Protein AF-A0A976CGA5-F1 (afdb_monomer_lite)

Sequence (116 aa):
MQLVILVVASEILSMPLYDYLCPTNNQQLEVSHSMNLEVSTWGQLCELAKCEPGDTPADTPVRRMLSAPRLMKPTSDTDYKNQGFSKYVKRDEGVYENVTAKDGESRIVNREGKPI

pLDDT: mean 90.7, std 11.75, range [55.06, 98.56]

Radius of gyration: 25.31 Å; chains: 1; bounding box: 38×52×65 Å

Secondary structure (DSSP, 8-state):
-HHHHHHHHHHHHHPPEEEEEETTTTEEEEEE--TT----BHHHHHHHHT---TTS-TT-B-EEE-PPPP--PPPPHHHHHHTT---EEEEETTEEEETTPPTTS-SEE-TTS-B-

Structure (mmCIF, N/CA/C/O backbone):
data_AF-A0A976CGA5-F1
#
_entry.id   AF-A0A976CGA5-F1
#
loop_
_atom_site.group_PDB
_atom_site.id
_atom_site.type_symbol
_atom_site.label_atom_id
_atom_site.label_alt_id
_atom_site.label_comp_id
_atom_site.label_asym_id
_atom_site.label_entity_id
_atom_site.label_seq_id
_atom_site.pdbx_PDB_ins_code
_atom_site.Cartn_x
_atom_site.Cartn_y
_atom_site.Cartn_z
_atom_site.occupancy
_atom_site.B_iso_or_equiv
_atom_site.auth_seq_id
_atom_site.auth_comp_id
_atom_site.auth_asym_id
_atom_site.auth_atom_id
_atom_site.pdbx_PDB_model_num
ATOM 1 N N . MET A 1 1 ? -2.151 -36.097 2.719 1.00 59.56 1 MET A N 1
ATOM 2 C CA . MET A 1 1 ? -1.080 -35.237 3.272 1.00 59.56 1 MET A CA 1
ATOM 3 C C . MET A 1 1 ? -0.626 -34.174 2.269 1.00 59.56 1 MET A C 1
ATOM 5 O O . MET A 1 1 ? -0.772 -33.005 2.581 1.00 59.56 1 MET A O 1
ATOM 9 N N . GLN A 1 2 ? -0.209 -34.540 1.046 1.00 60.75 2 GLN A N 1
ATOM 10 C CA . GLN A 1 2 ? 0.187 -33.585 -0.012 1.00 60.75 2 GLN A CA 1
ATOM 11 C C . GLN A 1 2 ? -0.876 -32.512 -0.324 1.00 60.75 2 GLN A C 1
ATOM 13 O O . GLN A 1 2 ? -0.555 -31.334 -0.408 1.00 60.75 2 GLN A O 1
ATOM 18 N N . LEU A 1 3 ? -2.147 -32.915 -0.450 1.00 55.06 3 LEU A N 1
ATOM 19 C CA . LEU A 1 3 ? -3.252 -32.013 -0.802 1.00 55.06 3 LEU A CA 1
ATOM 20 C C . LEU A 1 3 ? -3.522 -30.951 0.281 1.00 55.06 3 LEU A C 1
ATOM 22 O O . LEU A 1 3 ? -3.787 -29.802 -0.038 1.00 55.06 3 LEU A O 1
ATOM 26 N N . VAL A 1 4 ? -3.394 -31.324 1.558 1.00 63.78 4 VAL A N 1
ATOM 27 C CA . VAL A 1 4 ? -3.595 -30.414 2.701 1.00 63.78 4 VAL A CA 1
ATOM 28 C C . VAL A 1 4 ? -2.471 -29.380 2.768 1.00 63.78 4 VAL A C 1
ATOM 30 O O . VAL A 1 4 ? -2.733 -28.201 2.961 1.00 63.78 4 VAL A O 1
ATOM 33 N N . ILE A 1 5 ? -1.225 -29.801 2.529 1.00 63.94 5 ILE A N 1
ATOM 34 C CA . ILE A 1 5 ? -0.062 -28.901 2.505 1.00 63.94 5 ILE A CA 1
ATOM 35 C C . ILE A 1 5 ? -0.183 -27.876 1.364 1.00 63.94 5 ILE A C 1
ATOM 37 O O . ILE A 1 5 ? 0.125 -26.704 1.558 1.00 63.94 5 ILE A O 1
ATOM 41 N N . LEU A 1 6 ? -0.669 -28.296 0.191 1.00 60.22 6 LEU A N 1
ATOM 42 C CA . LEU A 1 6 ? -0.836 -27.420 -0.974 1.00 60.22 6 LEU A CA 1
ATOM 43 C C . LEU A 1 6 ? -1.945 -26.372 -0.777 1.00 60.22 6 LEU A C 1
ATOM 45 O O . LEU A 1 6 ? -1.759 -25.219 -1.157 1.00 60.22 6 LEU A O 1
ATOM 49 N N . VAL A 1 7 ? -3.064 -26.750 -0.148 1.00 59.88 7 VAL A N 1
ATOM 50 C CA . VAL A 1 7 ? -4.159 -25.821 0.190 1.00 59.88 7 VAL A CA 1
ATOM 51 C C . VAL A 1 7 ? -3.688 -24.777 1.205 1.00 59.88 7 VAL A C 1
ATOM 53 O O . VAL A 1 7 ? -3.843 -23.586 0.959 1.00 59.88 7 VAL A O 1
ATOM 56 N N . VAL A 1 8 ? -3.006 -25.201 2.274 1.00 61.06 8 VAL A N 1
ATOM 57 C CA . VAL A 1 8 ? -2.462 -24.284 3.291 1.00 61.06 8 VAL A CA 1
ATOM 58 C C . VAL A 1 8 ? -1.424 -23.327 2.686 1.00 61.06 8 VAL A C 1
ATOM 60 O O . VAL A 1 8 ? -1.449 -22.134 2.970 1.00 61.06 8 VAL A O 1
ATOM 63 N N . ALA A 1 9 ? -0.545 -23.802 1.798 1.00 60.66 9 ALA A N 1
ATOM 64 C CA . ALA A 1 9 ? 0.430 -22.945 1.118 1.00 60.66 9 ALA A CA 1
ATOM 65 C C . ALA A 1 9 ? -0.228 -21.920 0.172 1.00 60.66 9 ALA A C 1
ATOM 67 O O . ALA A 1 9 ? 0.220 -20.778 0.104 1.00 60.66 9 ALA A O 1
ATOM 68 N N . SER A 1 10 ? -1.296 -22.305 -0.535 1.00 56.72 10 SER A N 1
ATOM 69 C CA . SER A 1 10 ? -2.052 -21.398 -1.410 1.00 56.72 10 SER A CA 1
ATOM 70 C C . SER A 1 10 ? -2.820 -20.334 -0.625 1.00 56.72 10 SER A C 1
ATOM 72 O O . SER A 1 10 ? -2.908 -19.193 -1.082 1.00 56.72 10 SER A O 1
ATOM 74 N N . GLU A 1 11 ? -3.363 -20.688 0.542 1.00 58.56 11 GLU A N 1
ATOM 75 C CA . GLU A 1 11 ? -4.004 -19.736 1.452 1.00 58.56 11 GLU A CA 1
ATOM 76 C C . GLU A 1 11 ? -2.974 -18.751 2.021 1.00 58.56 11 GLU A C 1
ATOM 78 O O . GLU A 1 11 ? -3.202 -17.549 1.958 1.00 58.56 11 GLU A O 1
ATOM 83 N N . ILE A 1 12 ? -1.794 -19.222 2.444 1.00 59.12 12 ILE A N 1
ATOM 84 C CA . ILE A 1 12 ? -0.702 -18.362 2.939 1.00 59.12 12 ILE A CA 1
ATOM 85 C C . ILE A 1 12 ? -0.186 -17.405 1.852 1.00 59.12 12 ILE A C 1
ATOM 87 O O . ILE A 1 12 ? 0.036 -16.229 2.125 1.00 59.12 12 ILE A O 1
ATOM 91 N N . LEU A 1 13 ? -0.014 -17.876 0.612 1.00 58.62 13 LEU A N 1
ATOM 92 C CA . LEU A 1 13 ? 0.477 -17.051 -0.503 1.00 58.62 13 LEU A CA 1
ATOM 93 C C . LEU A 1 13 ? -0.561 -16.039 -1.023 1.00 58.62 13 LEU A C 1
ATOM 95 O O . LEU A 1 13 ? -0.198 -15.142 -1.782 1.00 58.62 13 LEU A O 1
ATOM 99 N N . SER A 1 14 ? -1.828 -16.164 -0.612 1.00 73.38 14 SER A N 1
ATOM 100 C CA . SER A 1 14 ? -2.933 -15.300 -1.051 1.00 73.38 14 SER A CA 1
ATOM 101 C C . SER A 1 14 ? -3.566 -14.484 0.083 1.00 73.38 14 SER A C 1
ATOM 103 O O . SER A 1 14 ? -4.559 -13.798 -0.162 1.00 73.38 14 SER A O 1
ATOM 105 N N . MET A 1 15 ? -3.045 -14.546 1.316 1.00 87.50 15 MET A N 1
ATOM 106 C CA . MET A 1 15 ? -3.593 -13.768 2.429 1.00 87.50 15 MET A CA 1
ATOM 107 C C . MET A 1 15 ? -3.240 -12.280 2.270 1.00 87.50 15 MET A C 1
ATOM 109 O O . MET A 1 15 ? -2.060 -11.922 2.302 1.00 87.50 15 MET A O 1
ATOM 113 N N . PRO A 1 16 ? -4.240 -11.395 2.114 1.00 91.38 16 PRO A N 1
ATOM 114 C CA . PRO A 1 16 ? -3.995 -9.966 1.990 1.00 91.38 16 PRO A CA 1
ATOM 115 C C . PRO A 1 16 ? -3.398 -9.391 3.278 1.00 91.38 16 PRO A C 1
ATOM 117 O O . PRO A 1 16 ? -3.654 -9.877 4.382 1.00 91.38 16 PRO A O 1
ATOM 120 N N . LEU A 1 17 ? -2.618 -8.327 3.112 1.00 93.06 17 LEU A N 1
ATOM 121 C CA . LEU A 1 17 ? -2.145 -7.487 4.204 1.00 93.06 17 LEU A CA 1
ATOM 122 C C . LEU A 1 17 ? -3.151 -6.364 4.442 1.00 93.06 17 LEU A C 1
ATOM 124 O O . LEU A 1 17 ? -3.664 -5.758 3.496 1.00 93.06 17 LEU A O 1
ATOM 128 N N . TYR A 1 18 ? -3.425 -6.095 5.710 1.00 94.75 18 TYR A N 1
ATOM 129 C CA . TYR A 1 18 ? -4.283 -5.011 6.145 1.00 94.75 18 TYR A CA 1
ATOM 130 C C . TYR A 1 18 ? -3.585 -4.187 7.211 1.00 94.75 18 TYR A C 1
ATOM 132 O O . TYR A 1 18 ? -3.094 -4.714 8.207 1.00 94.75 18 TYR A O 1
ATOM 140 N N . ASP A 1 19 ? -3.640 -2.878 7.024 1.00 96.69 19 ASP A N 1
ATOM 141 C CA . ASP A 1 19 ? -3.270 -1.906 8.035 1.00 96.69 19 ASP A CA 1
ATOM 142 C C . ASP A 1 19 ? -4.440 -1.636 8.979 1.00 96.69 19 ASP A C 1
ATOM 144 O O . ASP A 1 19 ? -5.581 -1.442 8.549 1.00 96.69 19 ASP A O 1
ATOM 148 N N . TYR A 1 20 ? -4.148 -1.543 10.269 1.00 97.94 20 TYR A N 1
ATOM 149 C CA . TYR A 1 20 ? -5.094 -1.141 11.301 1.00 97.94 20 TYR A CA 1
ATOM 150 C C . TYR A 1 20 ? -4.512 -0.041 12.174 1.00 97.94 20 TYR A C 1
ATOM 152 O O . TYR A 1 20 ? -3.340 -0.091 12.521 1.00 97.94 20 TYR A O 1
ATOM 160 N N . LEU A 1 21 ? -5.347 0.920 12.575 1.00 98.06 21 LEU A N 1
ATOM 161 C CA . LEU A 1 21 ? -5.000 1.966 13.538 1.00 98.06 21 LEU A CA 1
ATOM 162 C C . LEU A 1 21 ? -5.799 1.780 14.828 1.00 98.06 21 LEU A C 1
ATOM 164 O O . LEU A 1 21 ? -7.026 1.662 14.782 1.00 98.06 21 LEU A O 1
ATOM 168 N N . CYS A 1 22 ? -5.120 1.870 15.967 1.00 98.06 22 CYS A N 1
ATOM 169 C CA . CYS A 1 22 ? -5.746 2.100 17.263 1.00 98.06 22 CYS A CA 1
ATOM 170 C C . CYS A 1 22 ? -5.778 3.614 17.558 1.00 98.06 22 CYS A C 1
ATOM 172 O O . CYS A 1 22 ? -4.723 4.223 17.739 1.00 98.06 22 CYS A O 1
ATOM 174 N N . PRO A 1 23 ? -6.956 4.269 17.601 1.00 96.94 23 PRO A N 1
ATOM 175 C CA . PRO A 1 23 ? -7.041 5.713 17.843 1.00 96.94 23 PRO A CA 1
ATOM 176 C C . PRO A 1 23 ? -6.571 6.139 19.240 1.00 96.94 23 PRO A C 1
ATOM 178 O O . PRO A 1 23 ? -6.158 7.280 19.413 1.00 96.94 23 PRO A O 1
ATOM 181 N N . THR A 1 24 ? -6.634 5.238 20.226 1.00 97.25 24 THR A N 1
ATOM 182 C CA . THR A 1 24 ? -6.289 5.532 21.626 1.00 97.25 24 THR A CA 1
ATOM 183 C C . THR A 1 24 ? -4.788 5.690 21.840 1.00 97.25 24 THR A C 1
ATOM 185 O O . THR A 1 24 ? -4.366 6.609 22.535 1.00 97.25 24 THR A O 1
ATOM 188 N N . ASN A 1 25 ? -3.978 4.812 21.245 1.00 96.75 25 ASN A N 1
ATOM 189 C CA . ASN A 1 25 ? -2.516 4.844 21.376 1.00 96.75 25 ASN A CA 1
ATOM 190 C C . ASN A 1 25 ? -1.813 5.393 20.119 1.00 96.75 25 ASN A C 1
ATOM 192 O O . ASN A 1 25 ? -0.596 5.558 20.112 1.00 96.75 25 ASN A O 1
ATOM 196 N N . ASN A 1 26 ? -2.583 5.687 19.064 1.00 97.06 26 ASN A N 1
ATOM 197 C CA . ASN A 1 26 ? -2.115 6.176 17.771 1.00 97.06 26 ASN A CA 1
ATOM 198 C C . ASN A 1 26 ? -1.091 5.250 17.078 1.00 97.06 26 ASN A C 1
ATOM 200 O O . ASN A 1 26 ? -0.279 5.706 16.274 1.00 97.06 26 ASN A O 1
ATOM 204 N N . GLN A 1 27 ? -1.123 3.950 17.380 1.00 97.00 27 GLN A N 1
ATOM 205 C CA . GLN A 1 27 ? -0.273 2.943 16.751 1.00 97.00 27 GLN A CA 1
ATOM 206 C C . GLN A 1 27 ? -0.972 2.297 15.558 1.00 97.00 27 GLN A C 1
ATOM 208 O O . GLN A 1 27 ? -2.171 2.002 15.599 1.00 97.00 27 GLN A O 1
ATOM 213 N N . GLN A 1 28 ? -0.185 2.043 14.512 1.00 97.25 28 GLN A N 1
ATOM 214 C CA . GLN A 1 28 ? -0.601 1.313 13.323 1.00 97.25 28 GLN A CA 1
ATOM 215 C C . GLN A 1 28 ? 0.126 -0.030 13.252 1.00 97.25 28 GLN A C 1
ATOM 217 O O . GLN A 1 28 ? 1.342 -0.072 13.439 1.00 97.25 28 GLN A O 1
ATOM 222 N N . LEU A 1 29 ? -0.613 -1.105 12.975 1.00 97.38 29 LEU A N 1
ATOM 223 C CA . LEU A 1 29 ? -0.070 -2.449 12.776 1.00 97.38 29 LEU A CA 1
ATOM 224 C C . LEU A 1 29 ? -0.544 -3.005 11.430 1.00 97.38 29 LEU A C 1
ATOM 226 O O . LEU A 1 29 ? -1.724 -2.888 11.093 1.00 97.38 29 LEU A O 1
ATOM 230 N N . GLU A 1 30 ? 0.377 -3.621 10.693 1.00 96.69 30 GLU A N 1
ATOM 231 C CA . GLU A 1 30 ? 0.086 -4.385 9.480 1.00 96.69 30 GLU A CA 1
ATOM 232 C C . GLU A 1 30 ? -0.054 -5.865 9.852 1.00 96.69 30 GLU A C 1
ATOM 234 O O . GLU A 1 30 ? 0.816 -6.440 10.510 1.00 96.69 30 GLU A O 1
ATOM 239 N N . VAL A 1 31 ? -1.160 -6.487 9.450 1.00 96.00 31 VAL A N 1
ATOM 240 C CA . VAL A 1 31 ? -1.451 -7.899 9.722 1.00 96.00 31 VAL A CA 1
ATOM 241 C C . VAL A 1 31 ? -1.920 -8.608 8.461 1.00 96.00 31 VAL A C 1
ATOM 243 O O . VAL A 1 31 ? -2.605 -8.032 7.619 1.00 96.00 31 VAL A O 1
ATOM 246 N N . SER A 1 32 ? -1.574 -9.888 8.338 1.00 93.56 32 SER A N 1
ATOM 247 C CA . SER A 1 32 ? -2.057 -10.751 7.261 1.00 93.56 32 SER A CA 1
ATOM 248 C C . SER A 1 32 ? -3.203 -11.613 7.777 1.00 93.56 32 SER A C 1
ATOM 250 O O . SER A 1 32 ? -3.015 -12.396 8.709 1.00 93.56 32 SER A O 1
ATOM 252 N N . HIS A 1 33 ? -4.398 -11.475 7.199 1.00 93.06 33 HIS A N 1
ATOM 253 C CA . HIS A 1 33 ? -5.550 -12.308 7.552 1.00 93.06 33 HIS A CA 1
ATOM 254 C C . HIS A 1 33 ? -6.565 -12.428 6.405 1.00 93.06 33 HIS A C 1
ATOM 256 O O . HIS A 1 33 ? -6.558 -11.647 5.457 1.00 93.06 33 HIS A O 1
ATOM 262 N N . SER A 1 34 ? -7.471 -13.410 6.485 1.00 90.81 34 SER A N 1
ATOM 263 C CA . SER A 1 34 ? -8.576 -13.548 5.522 1.00 90.81 34 SER A CA 1
ATOM 264 C C . SER A 1 34 ? -9.492 -12.321 5.546 1.00 90.81 34 SER A C 1
ATOM 266 O O . SER A 1 34 ? -9.790 -11.797 6.618 1.00 90.81 34 SER A O 1
ATOM 268 N N . MET A 1 35 ? -10.004 -11.896 4.387 1.00 89.06 35 MET A N 1
ATOM 269 C CA . MET A 1 35 ? -10.933 -10.759 4.288 1.00 89.06 35 MET A CA 1
ATOM 270 C C . MET A 1 35 ? -12.209 -10.947 5.130 1.00 89.06 35 MET A C 1
ATOM 272 O O . MET A 1 35 ? -12.774 -9.958 5.594 1.00 89.06 35 MET A O 1
ATOM 276 N N . ASN A 1 36 ? -12.624 -12.199 5.358 1.00 90.38 36 ASN A N 1
ATOM 277 C CA . ASN A 1 36 ? -13.797 -12.553 6.166 1.00 90.38 36 ASN A CA 1
ATOM 278 C C . ASN A 1 36 ? -13.556 -12.432 7.678 1.00 90.38 36 ASN A C 1
ATOM 280 O O . ASN A 1 36 ? -14.504 -12.546 8.450 1.00 90.38 36 ASN A O 1
ATOM 284 N N . LEU A 1 37 ? -12.305 -12.250 8.114 1.00 93.56 37 LEU A N 1
ATOM 285 C CA . LEU A 1 37 ? -12.000 -12.015 9.518 1.00 93.56 37 LEU A CA 1
ATOM 286 C C . LEU A 1 37 ? -12.261 -10.544 9.858 1.00 93.56 37 LEU A C 1
ATOM 288 O O . LEU A 1 37 ? -11.677 -9.627 9.267 1.00 93.56 37 LEU A O 1
ATOM 292 N N . GLU A 1 38 ? -13.127 -10.335 10.841 1.00 94.25 38 GLU A N 1
ATOM 293 C CA . GLU A 1 38 ? -13.379 -9.031 11.438 1.00 94.25 38 GLU A CA 1
ATOM 294 C C . GLU A 1 38 ? -12.453 -8.827 12.639 1.00 94.25 38 GLU A C 1
ATOM 296 O O . GLU A 1 38 ? -12.424 -9.629 13.568 1.00 94.25 38 GLU A O 1
ATOM 301 N N . VAL A 1 39 ? -11.690 -7.736 12.603 1.00 97.50 39 VAL A N 1
ATOM 302 C CA . VAL A 1 39 ? -10.809 -7.302 13.694 1.00 97.50 39 VAL A CA 1
ATOM 303 C C . VAL A 1 39 ? -11.328 -5.948 14.145 1.00 97.50 39 VAL A C 1
ATOM 305 O O . VAL A 1 39 ? -11.318 -4.995 13.362 1.00 97.50 39 VAL A O 1
ATOM 308 N N . SER A 1 40 ? -11.823 -5.875 15.375 1.00 97.94 40 SER A N 1
ATOM 309 C CA . SER A 1 40 ? -12.467 -4.680 15.929 1.00 97.94 40 SER A CA 1
ATOM 310 C C . SER A 1 40 ? -11.796 -4.171 17.198 1.00 97.94 40 SER A C 1
ATOM 312 O O . SER A 1 40 ? -12.035 -3.023 17.568 1.00 97.94 40 SER A O 1
ATOM 314 N N . THR A 1 41 ? -10.950 -4.978 17.851 1.00 98.44 41 THR A N 1
ATOM 315 C CA . THR A 1 41 ? -10.272 -4.592 19.096 1.00 98.44 41 THR A CA 1
ATOM 316 C C . THR A 1 41 ? -8.746 -4.690 19.025 1.00 98.44 41 THR A C 1
ATOM 318 O O . THR A 1 41 ? -8.181 -5.411 18.200 1.00 98.44 41 THR A O 1
ATOM 321 N N . TRP A 1 42 ? -8.068 -3.963 19.917 1.00 98.50 42 TRP A N 1
ATOM 322 C CA . TRP A 1 42 ? -6.609 -3.946 20.031 1.00 98.50 42 TRP A CA 1
ATOM 323 C C . TRP A 1 42 ? -6.040 -5.323 20.369 1.00 98.50 42 TRP A C 1
ATOM 325 O O . TRP A 1 42 ? -5.074 -5.745 19.746 1.00 98.50 42 TRP A O 1
ATOM 335 N N . GLY A 1 43 ? -6.678 -6.067 21.277 1.00 98.12 43 GLY A N 1
ATOM 336 C CA . GLY A 1 43 ? -6.242 -7.416 21.642 1.00 98.12 43 GLY A CA 1
ATOM 337 C C . GLY A 1 43 ? -6.257 -8.387 20.458 1.00 98.12 43 GLY A C 1
ATOM 338 O O . GLY A 1 43 ? -5.274 -9.088 20.238 1.00 98.12 43 GLY A O 1
ATOM 339 N N . GLN A 1 44 ? -7.324 -8.365 19.649 1.00 98.25 44 GLN A N 1
ATOM 340 C CA . GLN A 1 44 ? -7.415 -9.174 18.424 1.00 98.25 44 GLN A CA 1
ATOM 341 C C . GLN A 1 44 ? -6.314 -8.803 17.423 1.00 98.25 44 GLN A C 1
ATOM 343 O O . GLN A 1 44 ? -5.710 -9.670 16.793 1.00 98.25 44 GLN A O 1
ATOM 348 N N . LEU A 1 45 ? -6.041 -7.503 17.276 1.00 98.12 45 LEU A N 1
ATOM 349 C CA . LEU A 1 45 ? -4.999 -7.015 16.381 1.00 98.12 45 LEU A CA 1
ATOM 350 C C . LEU A 1 45 ? -3.599 -7.432 16.856 1.00 98.12 45 LEU A C 1
ATOM 352 O O . LEU A 1 45 ? -2.796 -7.888 16.047 1.00 98.12 45 LEU A O 1
ATOM 356 N N . CYS A 1 46 ? -3.320 -7.319 18.155 1.00 98.00 46 CYS A N 1
ATOM 357 C CA . CYS A 1 46 ? -2.066 -7.748 18.772 1.00 98.00 46 CYS A CA 1
ATOM 358 C C . CYS A 1 46 ? -1.835 -9.256 18.643 1.00 98.00 46 CYS A C 1
ATOM 360 O O . CYS A 1 46 ? -0.716 -9.675 18.352 1.00 98.00 46 CYS A O 1
ATOM 362 N N . GLU A 1 47 ? -2.884 -10.069 18.789 1.00 97.69 47 GLU A N 1
ATOM 363 C CA . GLU A 1 47 ? -2.814 -11.518 18.579 1.00 97.69 47 GLU A CA 1
ATOM 364 C C . GLU A 1 47 ? -2.393 -11.854 17.140 1.00 97.69 47 GLU A C 1
ATOM 366 O O . GLU A 1 47 ? -1.459 -12.630 16.926 1.00 97.69 47 GLU A O 1
ATOM 371 N N . LEU A 1 48 ? -3.013 -11.205 16.147 1.00 96.50 48 LEU A N 1
ATOM 372 C CA . LEU A 1 48 ? -2.647 -11.366 14.736 1.00 96.50 48 LEU A CA 1
ATOM 373 C C . LEU A 1 48 ? -1.229 -10.864 14.437 1.00 96.50 48 LEU A C 1
ATOM 375 O O . LEU A 1 48 ? -0.489 -11.508 13.691 1.00 96.50 48 LEU A O 1
ATOM 379 N N . ALA A 1 49 ? -0.841 -9.737 15.034 1.00 96.31 49 ALA A N 1
ATOM 380 C CA . ALA A 1 49 ? 0.490 -9.150 14.902 1.00 96.31 49 ALA A CA 1
ATOM 381 C C . ALA A 1 49 ? 1.568 -9.896 15.709 1.00 96.31 49 ALA A C 1
ATOM 383 O O . ALA A 1 49 ? 2.755 -9.619 15.540 1.00 96.31 49 ALA A O 1
ATOM 384 N N . LYS A 1 50 ? 1.172 -10.846 16.570 1.00 96.19 50 LYS A N 1
ATOM 385 C CA . LYS A 1 50 ? 2.043 -11.569 17.508 1.00 96.19 50 LYS A CA 1
ATOM 386 C C . LYS A 1 50 ? 2.865 -10.620 18.384 1.00 96.19 50 LYS A C 1
ATOM 388 O O . LYS A 1 50 ? 4.071 -10.803 18.553 1.00 96.19 50 LYS A O 1
ATOM 393 N N . CYS A 1 51 ? 2.208 -9.598 18.925 1.00 94.44 51 CYS A N 1
ATOM 394 C CA . CYS A 1 51 ? 2.814 -8.631 19.832 1.00 94.44 51 CYS A CA 1
ATOM 395 C C . CYS A 1 51 ? 2.023 -8.512 21.139 1.00 94.44 51 CYS A C 1
ATOM 397 O O . CYS A 1 51 ? 0.841 -8.844 21.202 1.00 94.44 51 CYS A O 1
ATOM 399 N N . GLU A 1 52 ? 2.671 -7.998 22.180 1.00 95.56 52 GLU A N 1
ATOM 400 C CA . GLU A 1 52 ? 2.014 -7.736 23.461 1.00 95.56 52 GLU A CA 1
ATOM 401 C C . GLU A 1 52 ? 1.153 -6.456 23.392 1.00 95.56 52 GLU A C 1
ATOM 403 O O . GLU A 1 52 ? 1.606 -5.460 22.818 1.00 95.56 52 GLU A O 1
ATOM 408 N N . PRO A 1 53 ? -0.051 -6.431 24.000 1.00 94.81 53 PRO A N 1
ATOM 409 C CA . PRO A 1 53 ? -0.919 -5.246 24.015 1.00 94.81 53 PRO A CA 1
ATOM 410 C C . PRO A 1 53 ? -0.351 -4.024 24.755 1.00 94.81 53 PRO A C 1
ATOM 412 O O . PRO A 1 53 ? -0.789 -2.898 24.497 1.00 94.81 53 PRO A O 1
ATOM 415 N N . GLY A 1 54 ? 0.602 -4.234 25.671 1.00 95.31 54 GLY A N 1
ATOM 416 C CA . GLY A 1 54 ? 1.157 -3.187 26.532 1.00 95.31 54 GLY A CA 1
ATOM 417 C C . GLY A 1 54 ? 0.095 -2.572 27.449 1.00 95.31 54 GLY A C 1
ATOM 418 O O . GLY A 1 54 ? -0.729 -3.283 28.017 1.00 95.31 54 GLY A O 1
ATOM 419 N N . ASP A 1 55 ? 0.101 -1.242 27.565 1.00 96.69 55 ASP A N 1
ATOM 420 C CA . ASP A 1 55 ? -0.819 -0.490 28.435 1.00 96.69 55 ASP A CA 1
ATOM 421 C C . ASP A 1 55 ? -2.191 -0.210 27.797 1.00 96.69 55 ASP A C 1
ATOM 423 O O . ASP A 1 55 ? -3.085 0.339 28.441 1.00 96.69 55 ASP A O 1
ATOM 427 N N . THR A 1 56 ? -2.375 -0.539 26.514 1.00 97.31 56 THR A N 1
ATOM 428 C CA . THR A 1 56 ? -3.645 -0.290 25.820 1.00 97.31 56 THR A CA 1
ATOM 429 C C . THR A 1 56 ? -4.632 -1.421 26.134 1.00 97.31 56 THR A C 1
ATOM 431 O O . THR A 1 56 ? -4.321 -2.578 25.841 1.00 97.31 56 THR A O 1
ATOM 434 N N . PRO A 1 57 ? -5.830 -1.131 26.683 1.00 98.06 57 PRO A N 1
ATOM 435 C CA . PRO A 1 57 ? -6.820 -2.161 26.994 1.00 98.06 57 PRO A CA 1
ATOM 436 C C . PRO A 1 57 ? -7.184 -3.012 25.772 1.00 98.06 57 PRO A C 1
ATOM 438 O O . PRO A 1 57 ? -7.350 -2.486 24.670 1.00 98.06 57 PRO A O 1
ATOM 441 N N . ALA A 1 58 ? -7.331 -4.325 25.954 1.00 97.56 58 ALA A N 1
ATOM 442 C CA . ALA A 1 58 ? -7.544 -5.269 24.853 1.00 97.56 58 ALA A CA 1
ATOM 443 C C . ALA A 1 58 ? -8.877 -5.067 24.104 1.00 97.56 58 ALA A C 1
ATOM 445 O O . ALA A 1 58 ? -8.986 -5.437 22.935 1.00 97.56 58 ALA A O 1
ATOM 446 N N . ASP A 1 59 ? -9.875 -4.480 24.760 1.00 98.00 59 ASP A N 1
ATOM 447 C CA . ASP A 1 59 ? -11.186 -4.120 24.212 1.00 98.00 59 ASP A CA 1
ATOM 448 C C . ASP A 1 59 ? -11.191 -2.759 23.494 1.00 98.00 59 ASP A C 1
ATOM 450 O O . ASP A 1 59 ? -12.195 -2.391 22.883 1.00 98.00 59 ASP A O 1
ATOM 454 N N . THR A 1 60 ? -10.067 -2.030 23.513 1.00 98.44 60 THR A N 1
ATOM 455 C CA . THR A 1 60 ? -9.920 -0.748 22.815 1.00 98.44 60 THR A CA 1
ATOM 456 C C . THR A 1 60 ? -10.259 -0.911 21.331 1.00 98.44 60 THR A C 1
ATOM 458 O O . THR A 1 60 ? -9.681 -1.785 20.679 1.00 98.44 60 THR A O 1
ATOM 461 N N . PRO A 1 61 ? -11.149 -0.078 20.763 1.00 98.44 61 PRO A N 1
ATOM 462 C CA . PRO A 1 61 ? -11.544 -0.203 19.368 1.00 98.44 61 PRO A CA 1
ATOM 463 C C . PRO A 1 61 ? -10.390 0.126 18.414 1.00 98.44 61 PRO A C 1
ATOM 465 O O . PRO A 1 61 ? -9.653 1.093 18.614 1.00 98.44 61 PRO A O 1
ATOM 468 N N . VAL A 1 62 ? -10.284 -0.637 17.327 1.00 98.56 62 VAL A N 1
ATOM 469 C CA . VAL A 1 62 ? -9.375 -0.363 16.203 1.00 98.56 62 VAL A CA 1
ATOM 470 C C . VAL A 1 62 ? -10.164 -0.142 14.919 1.00 98.56 62 VAL A C 1
ATOM 472 O O . VAL A 1 62 ? -11.322 -0.542 14.800 1.00 98.56 62 VAL A O 1
ATOM 475 N N . ARG A 1 63 ? -9.535 0.487 13.926 1.00 97.44 63 ARG A N 1
ATOM 476 C CA . ARG A 1 63 ? -10.116 0.662 12.590 1.00 97.44 63 ARG A CA 1
ATOM 477 C C . ARG A 1 63 ? -9.186 0.118 11.517 1.00 97.44 63 ARG A C 1
ATOM 479 O O . ARG A 1 63 ? -7.995 0.421 11.531 1.00 97.44 63 ARG A O 1
ATOM 486 N N . ARG A 1 64 ? -9.741 -0.633 10.562 1.00 96.62 64 ARG A N 1
ATOM 487 C CA . ARG A 1 64 ? -9.029 -1.012 9.335 1.00 96.62 64 ARG A CA 1
ATOM 488 C C . ARG A 1 64 ? -8.783 0.247 8.508 1.00 96.62 64 ARG A C 1
ATOM 490 O O . ARG A 1 64 ? -9.709 1.015 8.243 1.00 96.62 64 ARG A O 1
ATOM 497 N N . MET A 1 65 ? -7.544 0.455 8.099 1.00 95.50 65 MET A N 1
ATOM 498 C CA . MET A 1 65 ? -7.147 1.569 7.257 1.00 95.50 65 MET A CA 1
ATOM 499 C C . MET A 1 65 ? -7.337 1.160 5.800 1.00 95.50 65 MET A C 1
ATOM 501 O O . MET A 1 65 ? -6.645 0.296 5.272 1.00 95.50 65 MET A O 1
ATOM 505 N N . LEU A 1 66 ? -8.313 1.781 5.147 1.00 89.38 66 LEU A N 1
ATOM 506 C CA . LEU A 1 66 ? -8.545 1.624 3.718 1.00 89.38 66 LEU A CA 1
ATOM 507 C C . LEU A 1 66 ? -8.161 2.930 3.034 1.00 89.38 66 LEU A C 1
ATOM 509 O O . LEU A 1 66 ? -8.641 4.003 3.408 1.00 89.38 66 LEU A O 1
ATOM 513 N N . SER A 1 67 ? -7.283 2.850 2.037 1.00 83.25 67 SER A N 1
ATOM 514 C CA . SER A 1 67 ? -7.001 3.999 1.182 1.00 83.25 67 SER A CA 1
ATOM 515 C C . SER A 1 67 ? -8.094 4.145 0.125 1.00 83.25 67 SER A C 1
ATOM 517 O O . SER A 1 67 ? -8.700 3.163 -0.309 1.00 83.25 67 SER A O 1
ATOM 519 N N . ALA A 1 68 ? -8.362 5.384 -0.293 1.00 85.81 68 ALA A N 1
ATOM 520 C CA . ALA A 1 68 ? -9.235 5.612 -1.435 1.00 85.81 68 ALA A CA 1
ATOM 521 C C . ALA A 1 68 ? -8.644 4.906 -2.672 1.00 85.81 68 ALA A C 1
ATOM 523 O O . ALA A 1 68 ? -7.429 5.008 -2.894 1.00 85.81 68 ALA A O 1
ATOM 524 N N . PRO A 1 69 ? -9.464 4.217 -3.486 1.00 81.12 69 PRO A N 1
ATOM 525 C CA . PRO A 1 69 ? -8.977 3.582 -4.701 1.00 81.12 69 PRO A CA 1
ATOM 526 C C . PRO A 1 69 ? -8.305 4.631 -5.592 1.00 81.12 69 PRO A C 1
ATOM 528 O O . PRO A 1 69 ? -8.859 5.703 -5.844 1.00 81.12 69 PRO A O 1
ATOM 531 N N . ARG A 1 70 ? -7.092 4.332 -6.065 1.00 82.06 70 ARG A N 1
ATOM 532 C CA . ARG A 1 70 ? -6.352 5.203 -6.984 1.00 82.06 70 ARG A CA 1
ATOM 533 C C . ARG A 1 70 ? -6.467 4.658 -8.398 1.00 82.06 70 ARG A C 1
ATOM 535 O O . ARG A 1 70 ? -6.179 3.490 -8.645 1.00 82.06 70 ARG A O 1
ATOM 542 N N . LEU A 1 71 ? -6.850 5.520 -9.336 1.00 83.19 71 LEU A N 1
ATOM 543 C CA . LEU A 1 71 ? -6.772 5.203 -10.757 1.00 83.19 71 LEU A CA 1
ATOM 544 C C . LEU A 1 71 ? -5.308 5.268 -11.194 1.00 83.19 71 LEU A C 1
ATOM 546 O O . LEU A 1 71 ? -4.727 6.348 -11.302 1.00 83.19 71 LEU A O 1
ATOM 550 N N . MET A 1 72 ? -4.719 4.106 -11.452 1.00 83.75 72 MET A N 1
ATOM 551 C CA . MET A 1 72 ? -3.399 4.008 -12.064 1.00 83.75 72 MET A CA 1
ATOM 552 C C . MET A 1 72 ? -3.568 4.072 -13.581 1.00 83.75 72 MET A C 1
ATOM 554 O O . MET A 1 72 ? -3.936 3.087 -14.216 1.00 83.75 72 MET A O 1
ATOM 558 N N . LYS A 1 73 ? -3.334 5.249 -14.166 1.00 87.62 73 LYS A N 1
ATOM 559 C CA . LYS A 1 73 ? -3.240 5.401 -15.623 1.00 87.62 73 LYS A CA 1
ATOM 560 C C . LYS A 1 73 ? -1.797 5.134 -16.065 1.00 87.62 73 LYS A C 1
ATOM 562 O O . LYS A 1 73 ? -0.884 5.640 -15.409 1.00 87.62 73 LYS A O 1
ATOM 567 N N . PRO A 1 74 ? -1.565 4.351 -17.132 1.00 87.69 74 PRO A N 1
ATOM 568 C CA . PRO A 1 74 ? -0.217 4.156 -17.642 1.00 87.69 74 PRO A CA 1
ATOM 569 C C . PRO A 1 74 ? 0.360 5.498 -18.100 1.00 87.69 74 PRO A C 1
ATOM 571 O O . PRO A 1 74 ? -0.331 6.293 -18.739 1.00 87.69 74 PRO A O 1
ATOM 574 N N . THR A 1 75 ? 1.627 5.741 -17.778 1.00 90.25 75 THR A N 1
ATOM 575 C CA . THR A 1 75 ? 2.376 6.885 -18.304 1.00 90.25 75 THR A CA 1
ATOM 576 C C . THR A 1 75 ? 2.594 6.680 -19.801 1.00 90.25 75 THR A C 1
ATOM 578 O O . THR A 1 75 ? 3.125 5.646 -20.216 1.00 90.25 75 THR A O 1
ATOM 581 N N . SER A 1 76 ? 2.155 7.636 -20.618 1.00 93.38 76 SER A N 1
ATOM 582 C CA . SER A 1 76 ? 2.306 7.558 -22.072 1.00 93.38 76 SER A CA 1
ATOM 583 C C . SER A 1 76 ? 3.7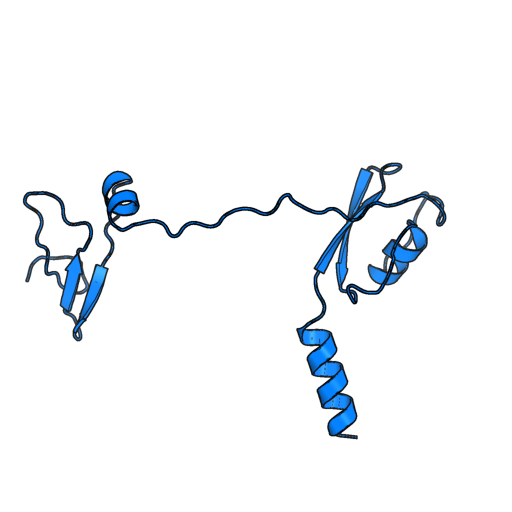35 7.883 -22.512 1.00 93.38 76 SER A C 1
ATOM 585 O O . SER A 1 76 ? 4.502 8.515 -21.784 1.00 93.38 76 SER A O 1
ATOM 587 N N . ASP A 1 77 ? 4.094 7.509 -23.740 1.00 95.56 77 ASP A N 1
ATOM 588 C CA . ASP A 1 77 ? 5.381 7.904 -24.330 1.00 95.56 77 ASP A CA 1
ATOM 589 C C . ASP A 1 77 ? 5.506 9.436 -24.406 1.00 95.56 77 ASP A C 1
ATOM 591 O O . ASP A 1 77 ? 6.573 9.988 -24.147 1.00 95.56 77 ASP A O 1
ATOM 595 N N . THR A 1 78 ? 4.399 10.144 -24.647 1.00 93.81 78 THR A N 1
ATOM 596 C CA . THR A 1 78 ? 4.350 11.612 -24.591 1.00 93.81 78 THR A CA 1
ATOM 597 C C . THR A 1 78 ? 4.675 12.145 -23.196 1.00 93.81 78 THR A C 1
ATOM 599 O O . THR A 1 78 ? 5.440 13.101 -23.075 1.00 93.81 78 THR A O 1
ATOM 602 N N . ASP A 1 79 ? 4.147 11.525 -22.138 1.00 94.56 79 ASP A N 1
ATOM 603 C CA . ASP A 1 79 ? 4.441 11.933 -20.760 1.00 94.56 79 ASP A CA 1
ATOM 604 C C . ASP A 1 79 ? 5.929 11.752 -20.435 1.00 94.56 79 ASP A C 1
ATOM 606 O O . ASP A 1 79 ? 6.549 12.658 -19.874 1.00 94.56 79 ASP A O 1
ATOM 610 N N . TYR A 1 80 ? 6.527 10.626 -20.844 1.00 95.25 80 TYR A N 1
ATOM 611 C CA . TYR A 1 80 ? 7.965 10.383 -20.688 1.00 95.25 80 TYR A CA 1
ATOM 612 C C . TYR A 1 80 ? 8.808 11.401 -21.464 1.00 95.25 80 TYR A C 1
ATOM 614 O O . TYR A 1 80 ? 9.733 11.988 -20.898 1.00 95.25 80 TYR A O 1
ATOM 622 N N . LYS A 1 81 ? 8.444 11.679 -22.723 1.00 94.62 81 LYS A N 1
ATOM 623 C CA . LYS A 1 81 ? 9.114 12.676 -23.570 1.00 94.62 81 LYS A CA 1
ATOM 624 C C . LYS A 1 81 ? 9.084 14.071 -22.940 1.00 94.62 81 LYS A C 1
ATOM 626 O O . LYS A 1 81 ? 10.108 14.759 -22.915 1.00 94.62 81 LYS A O 1
ATOM 631 N N . ASN A 1 82 ? 7.930 14.480 -22.413 1.00 94.44 82 ASN A N 1
ATOM 632 C CA . ASN A 1 82 ? 7.742 15.786 -21.777 1.00 94.44 82 ASN A CA 1
ATOM 633 C C . ASN A 1 82 ? 8.531 15.918 -20.468 1.00 94.44 82 ASN A C 1
ATOM 635 O O . ASN A 1 82 ? 9.027 16.998 -20.162 1.00 94.44 82 ASN A O 1
ATOM 639 N N . GLN A 1 83 ? 8.701 14.821 -19.728 1.00 95.62 83 GLN A N 1
ATOM 640 C CA . GLN A 1 83 ? 9.538 14.766 -18.525 1.00 95.62 83 GLN A CA 1
ATOM 641 C C . GLN A 1 83 ? 11.045 14.671 -18.830 1.00 95.62 83 GLN A C 1
ATOM 643 O O . GLN A 1 83 ? 11.858 14.710 -17.912 1.00 95.62 83 GLN A O 1
ATOM 648 N N . GLY A 1 84 ? 11.433 14.568 -20.107 1.00 92.88 84 GLY A N 1
ATOM 649 C CA . GLY A 1 84 ? 12.834 14.493 -20.526 1.00 92.88 84 GLY A CA 1
ATOM 650 C C . GLY A 1 84 ? 13.447 13.095 -20.447 1.00 92.88 84 GLY A C 1
ATOM 651 O O . GLY A 1 84 ? 14.663 12.969 -20.564 1.00 92.88 84 GLY A O 1
ATOM 652 N N . PHE A 1 85 ? 12.632 12.054 -20.276 1.00 95.25 85 PHE A N 1
ATOM 653 C CA . PHE A 1 85 ? 13.097 10.673 -20.340 1.00 95.25 85 PHE A CA 1
ATOM 654 C C . PHE A 1 85 ? 13.175 10.182 -21.785 1.00 95.25 85 PHE A C 1
ATOM 656 O O . PHE A 1 85 ? 12.290 10.463 -22.595 1.00 95.25 85 PHE A O 1
ATOM 663 N N . SER A 1 86 ? 14.192 9.364 -22.060 1.00 94.12 86 SER A N 1
ATOM 664 C CA . SER A 1 86 ? 14.248 8.530 -23.258 1.00 94.12 86 SER A CA 1
ATOM 665 C C . SER A 1 86 ? 13.684 7.146 -22.954 1.00 94.12 86 SER A C 1
ATOM 667 O O . SER A 1 86 ? 14.150 6.467 -22.038 1.00 94.12 86 SER A O 1
ATOM 669 N N . LYS A 1 87 ? 12.700 6.700 -23.735 1.00 95.31 87 LYS A N 1
ATOM 670 C CA . LYS A 1 87 ? 12.164 5.340 -23.697 1.00 95.31 87 LYS A CA 1
ATOM 671 C C . LYS A 1 87 ? 12.563 4.603 -24.966 1.00 95.31 87 LYS A C 1
ATOM 673 O O . LYS A 1 87 ? 12.204 5.003 -26.072 1.00 95.31 87 LYS A O 1
ATOM 678 N N . TYR A 1 88 ? 13.273 3.497 -24.781 1.00 96.88 88 TYR A N 1
ATOM 679 C CA . TYR A 1 88 ? 13.730 2.635 -25.862 1.00 96.88 88 TYR A CA 1
ATOM 680 C C . TYR A 1 88 ? 12.905 1.354 -25.911 1.00 96.88 88 TYR A C 1
ATOM 682 O O . TYR A 1 88 ? 12.835 0.605 -24.937 1.00 96.88 88 TYR A O 1
ATOM 690 N N . VAL A 1 89 ? 12.282 1.099 -27.058 1.00 97.00 89 VAL A N 1
ATOM 691 C CA . VAL A 1 89 ? 11.573 -0.149 -27.342 1.00 97.00 89 VAL A CA 1
ATOM 692 C C . VAL A 1 89 ? 12.481 -1.016 -28.201 1.00 97.00 89 VAL A C 1
ATOM 694 O O . VAL A 1 89 ? 12.845 -0.625 -29.307 1.00 97.00 89 VAL A O 1
ATOM 697 N N . LYS A 1 90 ? 12.868 -2.192 -27.698 1.00 97.50 90 LYS A N 1
ATOM 698 C CA . LYS A 1 90 ? 13.684 -3.144 -28.463 1.00 97.50 90 LYS A CA 1
ATOM 699 C C . LYS A 1 90 ? 12.930 -3.556 -29.732 1.00 97.50 90 LYS A C 1
ATOM 701 O O . LYS A 1 90 ? 11.774 -3.972 -29.649 1.00 97.50 90 LYS A O 1
ATOM 706 N N . ARG A 1 91 ? 13.579 -3.420 -30.888 1.00 97.56 91 ARG A N 1
ATOM 707 C CA . ARG A 1 91 ? 13.060 -3.861 -32.192 1.00 97.56 91 ARG A CA 1
ATOM 708 C C . ARG A 1 91 ? 13.761 -5.130 -32.659 1.00 97.56 91 ARG A C 1
ATOM 710 O O . ARG A 1 91 ? 13.094 -6.016 -33.176 1.00 97.56 91 ARG A O 1
ATOM 717 N N . ASP A 1 92 ? 15.061 -5.230 -32.390 1.00 97.50 92 ASP A N 1
ATOM 718 C CA . ASP A 1 92 ? 15.885 -6.414 -32.640 1.00 97.50 92 ASP A CA 1
ATOM 719 C C . ASP A 1 92 ? 17.053 -6.476 -31.630 1.00 97.50 92 ASP A C 1
ATOM 721 O O . ASP A 1 92 ? 17.204 -5.598 -30.772 1.00 97.50 92 ASP A O 1
ATOM 725 N N . GLU A 1 93 ? 17.889 -7.510 -31.688 1.00 96.50 93 GLU A N 1
ATOM 726 C CA . GLU A 1 93 ? 19.148 -7.570 -30.949 1.00 96.50 93 GLU A CA 1
ATOM 727 C C . GLU A 1 93 ? 20.053 -6.387 -31.311 1.00 96.50 93 GLU A C 1
ATOM 729 O O . GLU A 1 93 ? 20.476 -6.211 -32.449 1.00 96.50 93 GLU A O 1
ATOM 734 N N . GLY A 1 94 ? 20.339 -5.545 -30.315 1.00 95.62 94 GLY A N 1
ATOM 735 C CA . GLY A 1 94 ? 21.150 -4.343 -30.496 1.00 95.62 94 GLY A CA 1
ATOM 736 C C . GLY A 1 94 ? 20.441 -3.172 -31.188 1.00 95.62 94 GLY A C 1
ATOM 737 O O . GLY A 1 94 ? 21.049 -2.108 -31.266 1.00 95.62 94 GLY A O 1
ATOM 738 N N . VAL A 1 95 ? 19.183 -3.324 -31.624 1.00 97.75 95 VAL A N 1
ATOM 739 C CA . VAL A 1 95 ? 18.410 -2.281 -32.321 1.00 97.75 95 VAL A CA 1
ATOM 740 C C . VAL A 1 95 ? 17.206 -1.866 -31.486 1.00 97.75 95 VAL A C 1
ATOM 742 O O . VAL A 1 95 ? 16.330 -2.673 -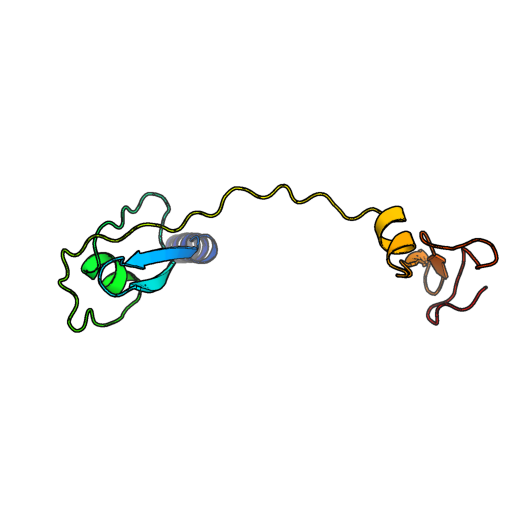31.158 1.00 97.75 95 VAL A O 1
ATOM 745 N N . TYR A 1 96 ?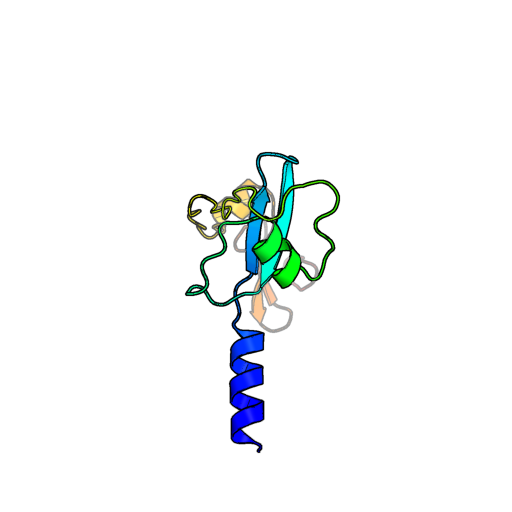 17.134 -0.578 -31.174 1.00 98.31 96 TYR A N 1
ATOM 746 C CA . TYR A 1 96 ? 16.101 -0.011 -30.320 1.00 98.31 96 TYR A CA 1
ATOM 747 C C . TYR A 1 96 ? 15.466 1.209 -30.976 1.00 98.31 96 TYR A C 1
ATOM 749 O O . TYR A 1 96 ? 16.144 2.001 -31.626 1.00 98.31 96 TYR A O 1
ATOM 757 N N . GLU A 1 97 ? 14.163 1.381 -30.774 1.00 97.94 97 GLU A N 1
ATOM 758 C CA . GLU A 1 97 ? 13.452 2.588 -31.170 1.00 97.94 97 GLU A CA 1
ATOM 759 C C . GLU A 1 97 ? 13.274 3.532 -29.981 1.00 97.94 97 GLU A C 1
ATOM 761 O O . GLU A 1 97 ? 12.669 3.169 -28.971 1.00 97.94 97 GLU A O 1
ATOM 766 N N . ASN A 1 98 ? 13.746 4.766 -30.127 1.00 97.50 98 ASN A N 1
ATOM 767 C CA . ASN A 1 98 ? 13.435 5.880 -29.248 1.00 97.50 98 ASN A CA 1
ATOM 768 C C . ASN A 1 98 ? 12.029 6.417 -29.546 1.00 97.50 98 ASN A C 1
ATOM 770 O O . ASN A 1 98 ? 11.850 7.340 -30.342 1.00 97.50 98 ASN A O 1
ATOM 774 N N . VAL A 1 99 ? 11.021 5.859 -28.869 1.00 97.06 99 VAL A N 1
ATOM 775 C CA . VAL A 1 99 ? 9.611 6.287 -29.004 1.00 97.06 99 VAL A CA 1
ATOM 776 C C . VAL A 1 99 ? 9.349 7.678 -28.412 1.00 97.06 99 VAL A C 1
ATOM 778 O O . VAL A 1 99 ? 8.298 8.275 -28.630 1.00 97.06 99 VAL A O 1
ATOM 781 N N . THR A 1 100 ? 10.333 8.229 -27.705 1.00 97.12 100 THR A N 1
ATOM 782 C CA . THR A 1 100 ? 10.334 9.578 -27.128 1.00 97.12 100 THR A CA 1
ATOM 783 C C . THR A 1 100 ? 11.194 10.574 -27.912 1.00 97.12 100 THR A C 1
ATOM 785 O O . THR A 1 100 ? 11.342 11.708 -27.459 1.00 97.12 100 THR A O 1
ATOM 788 N N . ALA A 1 101 ? 11.738 10.191 -29.077 1.00 96.19 101 ALA A N 1
ATOM 789 C CA . ALA A 1 101 ? 12.653 11.031 -29.852 1.00 96.19 101 ALA A CA 1
ATOM 790 C C . ALA A 1 101 ? 12.074 12.434 -30.102 1.00 96.19 101 ALA A C 1
ATOM 792 O O . ALA A 1 101 ? 10.915 12.594 -30.522 1.00 96.19 101 ALA A O 1
ATOM 793 N N . LYS A 1 102 ? 12.873 13.459 -29.808 1.00 93.00 102 LYS A N 1
ATOM 794 C CA . LYS A 1 102 ? 12.595 14.866 -30.126 1.00 93.00 102 LYS A CA 1
ATOM 795 C C . LYS A 1 102 ? 13.064 15.202 -31.540 1.00 93.00 102 LYS A C 1
ATOM 797 O O . LYS A 1 102 ? 13.745 14.416 -32.194 1.00 93.00 102 LYS A O 1
ATOM 802 N N . ASP A 1 103 ? 12.664 16.372 -32.022 1.00 93.00 103 ASP A N 1
ATOM 803 C CA . ASP A 1 103 ? 13.069 16.833 -33.346 1.00 93.00 103 ASP A CA 1
ATOM 804 C C . ASP A 1 103 ? 14.599 16.955 -33.402 1.00 93.00 103 ASP A C 1
ATOM 806 O O . ASP A 1 103 ? 15.216 17.570 -32.533 1.00 93.00 103 ASP A O 1
ATOM 810 N N . GLY A 1 104 ? 15.207 16.324 -34.409 1.00 91.69 104 GLY A N 1
ATOM 811 C CA . GLY A 1 104 ? 16.663 16.245 -34.565 1.00 91.69 104 GLY A CA 1
ATOM 812 C C . GLY A 1 104 ? 17.334 15.044 -33.885 1.00 91.69 104 GLY A C 1
ATOM 813 O O . GLY A 1 104 ? 18.513 14.805 -34.131 1.00 91.69 104 GLY A O 1
ATOM 814 N N . GLU A 1 105 ? 16.612 14.255 -33.085 1.00 93.62 105 GLU A N 1
ATOM 815 C CA . GLU A 1 105 ? 17.123 13.001 -32.519 1.00 93.62 105 GLU A CA 1
ATOM 816 C C . GLU A 1 105 ? 16.831 11.808 -33.443 1.00 93.62 105 GLU A C 1
ATOM 818 O O . GLU A 1 105 ? 15.802 11.758 -34.123 1.00 93.62 105 GLU A O 1
ATOM 823 N N . SER A 1 106 ? 17.714 10.803 -33.441 1.00 95.81 106 SER A N 1
ATOM 824 C CA . S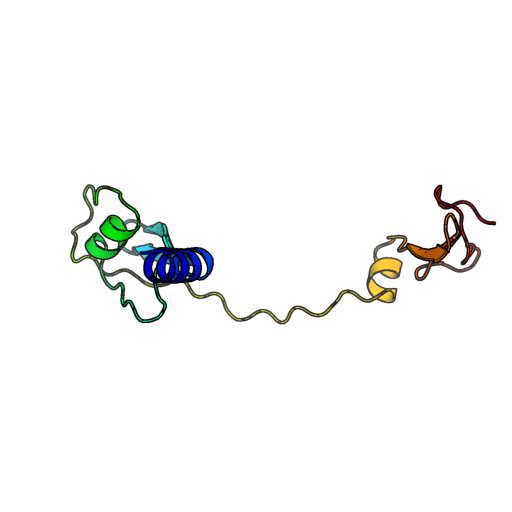ER A 1 106 ? 17.434 9.553 -34.155 1.00 95.81 106 SER A CA 1
ATOM 825 C C . SER A 1 106 ? 16.339 8.759 -33.449 1.00 95.81 106 SER A C 1
ATOM 827 O O . SER A 1 106 ? 16.366 8.573 -32.229 1.00 95.81 106 SER A O 1
ATOM 829 N N . ARG A 1 107 ? 15.404 8.223 -34.240 1.00 96.06 107 ARG A N 1
ATOM 830 C CA . ARG A 1 107 ? 14.429 7.241 -33.760 1.00 96.06 107 ARG A CA 1
ATOM 831 C C . ARG A 1 107 ? 15.028 5.856 -33.593 1.00 96.06 107 ARG A C 1
ATOM 833 O O . ARG A 1 107 ? 14.530 5.128 -32.752 1.00 96.06 107 ARG A O 1
ATOM 840 N N . ILE A 1 108 ? 16.061 5.488 -34.346 1.00 97.81 108 ILE A N 1
ATOM 841 C CA . 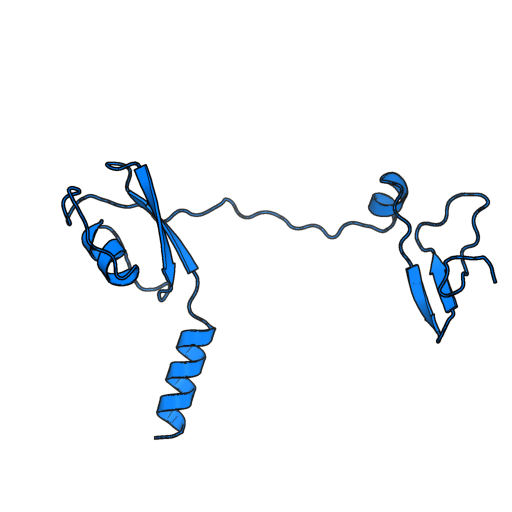ILE A 1 108 ? 16.690 4.164 -34.261 1.00 97.81 108 ILE A CA 1
ATOM 842 C C . ILE A 1 108 ? 18.085 4.314 -33.664 1.00 97.81 108 ILE A C 1
ATOM 844 O O . ILE A 1 108 ? 18.888 5.128 -34.128 1.00 97.81 108 ILE A O 1
ATOM 848 N N . VAL A 1 109 ? 18.349 3.560 -32.601 1.00 97.88 109 VAL A N 1
ATOM 849 C CA . VAL A 1 109 ? 19.585 3.647 -31.825 1.00 97.88 109 VAL A CA 1
ATOM 850 C C . VAL A 1 109 ? 20.114 2.272 -31.434 1.00 97.88 109 VAL A C 1
ATOM 852 O O . VAL A 1 109 ? 19.372 1.286 -31.377 1.00 97.88 109 VAL A O 1
ATOM 855 N N . ASN A 1 110 ? 21.410 2.217 -31.141 1.00 97.19 110 ASN A N 1
ATOM 856 C CA . ASN A 1 110 ? 22.074 1.036 -30.607 1.00 97.19 110 ASN A CA 1
ATOM 857 C C . ASN A 1 110 ? 21.873 0.898 -29.088 1.00 97.19 110 ASN A C 1
ATOM 859 O O . ASN A 1 110 ? 21.204 1.711 -28.446 1.00 97.19 110 ASN A O 1
ATOM 863 N N . ARG A 1 111 ? 22.488 -0.126 -28.486 1.00 94.81 111 ARG A N 1
ATOM 864 C CA . ARG A 1 111 ? 22.423 -0.376 -27.035 1.00 94.81 111 A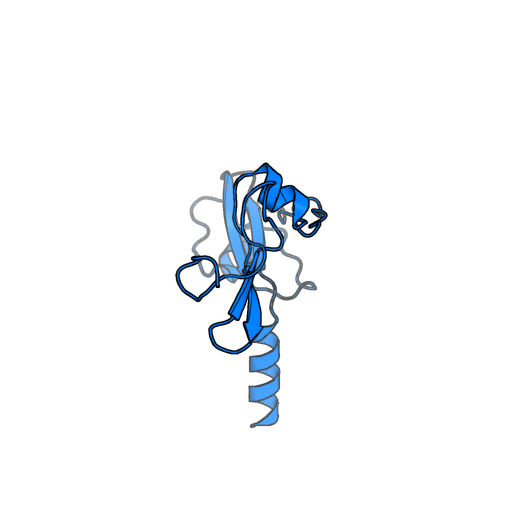RG A CA 1
ATOM 865 C C . ARG A 1 111 ? 22.984 0.769 -26.179 1.00 94.81 111 ARG A C 1
ATOM 867 O O . ARG A 1 111 ? 22.569 0.914 -25.033 1.00 94.81 111 ARG A O 1
ATOM 874 N N . GLU A 1 112 ? 23.895 1.581 -26.716 1.00 94.88 112 GLU A N 1
ATOM 875 C CA . GLU A 1 112 ? 24.416 2.779 -26.042 1.00 94.88 112 GLU A CA 1
ATOM 876 C C . GLU A 1 112 ? 23.544 4.027 -26.268 1.00 94.88 112 GLU A C 1
ATOM 878 O O . GLU A 1 112 ? 23.889 5.107 -25.792 1.00 94.88 112 GLU A O 1
ATOM 883 N N . GLY A 1 113 ? 22.431 3.912 -27.001 1.00 92.69 113 GLY A N 1
ATOM 884 C CA . GLY A 1 113 ? 21.567 5.041 -27.345 1.00 92.69 113 GLY A CA 1
ATOM 885 C C . GLY A 1 113 ? 22.131 5.944 -28.444 1.00 92.69 113 GLY A C 1
ATOM 886 O O . GLY A 1 113 ? 21.654 7.065 -28.609 1.00 92.69 113 GLY A O 1
ATOM 887 N N . LYS A 1 114 ? 23.141 5.487 -29.195 1.00 95.75 114 LYS A N 1
ATOM 888 C CA . LYS A 1 114 ? 23.698 6.226 -30.335 1.00 95.75 114 LYS A CA 1
ATOM 889 C C . LYS A 1 114 ? 22.919 5.918 -31.615 1.00 95.75 114 LYS A C 1
ATOM 891 O O . LYS A 1 114 ? 22.502 4.772 -31.774 1.00 95.75 114 LYS A O 1
ATOM 896 N N . PRO A 1 115 ? 22.755 6.890 -32.531 1.00 96.75 115 PRO A N 1
ATOM 897 C CA . PRO A 1 115 ? 22.145 6.648 -33.837 1.00 96.75 115 PRO A CA 1
ATOM 898 C C . PRO A 1 115 ? 22.824 5.496 -34.590 1.00 96.75 115 PRO A C 1
ATOM 900 O O . PRO A 1 115 ? 24.053 5.388 -34.551 1.00 96.75 115 PRO A O 1
ATOM 903 N N . ILE A 1 116 ? 22.018 4.674 -35.267 1.00 91.12 116 ILE A N 1
ATOM 904 C CA . ILE A 1 116 ? 22.456 3.671 -36.252 1.00 91.12 116 ILE A CA 1
ATOM 905 C C . ILE A 1 116 ? 21.984 4.119 -37.632 1.00 91.12 116 ILE A C 1
ATOM 907 O O . ILE A 1 116 ? 20.827 4.594 -37.710 1.00 91.12 116 ILE A O 1
#

Foldseek 3Di:
DVVVVVVVVVCVVPFDWWWKAQPVVRDIDIFTDDPPDDDFFLLSRCVRRVHDSPPPDRRRTMDIDDDDDDDDDDQDLCNCLVVVHFDWDDPDQQWTARSSDDPPQDRIGGPVSHHD